Protein AF-A0A6F8XKQ7-F1 (afdb_monomer)

Secondary structure (DSSP, 8-state):
-EEEEE-S-HHHHHHHHHHHHHTT-EEEEESSHHHHHHHHHHS--SEEEEES--TTTTSSHHHHHHHHHHHHSTT--EEEE-SS--HHHHHHHHHTSS------------

pLDDT: mean 82.79, std 20.03, range [34.66, 98.38]

Sequence (110 aa):
MRIVIAEDSVLLREGLDQILTRFGHEVRAVGDGDGLLAAVAEEVPDVVVTDVRMPPGFRDEGLRAAIELRRRYEGLPVLVLSQYVEQTYAAELVSTGAGWVTCSRTGSAT

Radius of gyration: 13.74 Å; Cα contacts (8 Å, |Δi|>4): 181; chains: 1; bounding box: 29×44×35 Å

Solvent-accessible surface area (backbone atoms only — not comparable to full-atom values): 6317 Å² total; per-residue (Å²): 89,39,35,38,38,25,32,53,52,64,69,58,40,53,51,52,45,53,54,45,38,73,73,65,31,48,68,49,80,32,51,25,27,67,51,42,53,51,52,43,71,76,48,78,50,68,32,38,38,25,30,30,47,13,56,93,77,55,65,47,40,22,46,52,37,51,56,50,46,43,73,75,36,80,82,53,36,53,39,76,46,68,99,67,87,59,78,74,57,60,54,60,65,56,72,67,62,79,56,77,85,82,81,86,85,85,82,80,90,129

Organism: NCBI:txid1076124

Nearest PDB structures (foldseek):
  2pl1-assembly1_A  TM=8.601E-01  e=1.210E-07  Escherichia coli
  3f7a-assembly1_B  TM=8.282E-01  e=3.926E-07  Pseudomonas aeruginosa
  3f7a-assembly1_A  TM=8.776E-01  e=1.193E-06  Pseudomonas aeruginosa
  3nhz-assembly2_B  TM=7.832E-01  e=7.445E-06  Mycobacterium tuberculosis
  2nt4-assembly1_A  TM=7.716E-01  e=1.018E-04  Myxococcus xanthus

Mean predicted aligned error: 8.97 Å

Foldseek 3Di:
DEEEEEDQPPVVQVVVCVVVVVVVYHYHYHQFLVCSLVVCVVPNGQEYEYEQAGPDGGHGRRVVSVVVCCVVDPQHEYEYDYPDDDPVSVCVVVVSDDYDYDDDDDDDDD

Structure (mmCIF, N/CA/C/O backbone):
data_AF-A0A6F8XKQ7-F1
#
_entry.id   AF-A0A6F8XKQ7-F1
#
loop_
_atom_site.group_PDB
_atom_site.id
_atom_site.type_symbol
_atom_site.label_atom_id
_atom_site.label_alt_id
_atom_site.label_comp_id
_atom_site.label_asym_id
_atom_site.label_entity_id
_atom_site.label_seq_id
_atom_site.pdbx_PDB_ins_code
_atom_site.Cartn_x
_atom_site.Cartn_y
_atom_site.Cartn_z
_atom_site.occupancy
_atom_site.B_iso_or_equiv
_atom_site.auth_seq_id
_atom_site.auth_comp_id
_atom_site.auth_asym_id
_atom_site.auth_atom_id
_atom_site.pdbx_PDB_mo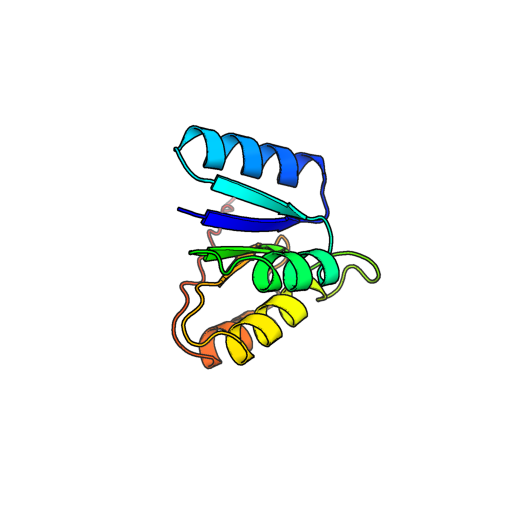del_num
ATOM 1 N N . MET A 1 1 ? -7.043 4.422 12.584 1.00 93.62 1 MET A N 1
ATOM 2 C CA . MET A 1 1 ? -7.297 3.909 11.224 1.00 93.62 1 MET A CA 1
ATOM 3 C C . MET A 1 1 ? -6.148 3.007 10.857 1.00 93.62 1 MET A C 1
ATOM 5 O O . MET A 1 1 ? -5.025 3.334 11.227 1.00 93.62 1 MET A O 1
ATOM 9 N N . ARG A 1 2 ? -6.434 1.913 10.164 1.00 97.50 2 ARG A N 1
ATOM 10 C CA . ARG A 1 2 ? -5.452 0.996 9.597 1.00 97.50 2 ARG A CA 1
ATOM 11 C C . ARG A 1 2 ? -5.076 1.476 8.204 1.00 97.50 2 ARG A C 1
ATOM 13 O O . ARG A 1 2 ? -5.953 1.692 7.369 1.00 97.50 2 ARG A O 1
ATOM 20 N N . ILE A 1 3 ? -3.787 1.668 7.975 1.00 97.81 3 ILE A N 1
ATOM 21 C CA . ILE A 1 3 ? -3.230 2.199 6.734 1.00 97.81 3 ILE A CA 1
ATOM 22 C C . ILE A 1 3 ? -2.189 1.211 6.225 1.00 97.81 3 ILE A C 1
ATOM 24 O O . ILE A 1 3 ? -1.269 0.850 6.957 1.00 97.81 3 ILE A O 1
ATOM 28 N N . VAL A 1 4 ? -2.300 0.809 4.962 1.00 98.38 4 VAL A N 1
ATOM 29 C CA . VAL A 1 4 ? -1.221 0.080 4.283 1.00 98.38 4 VAL A CA 1
ATOM 30 C C . VAL A 1 4 ? -0.500 1.040 3.347 1.00 98.38 4 VAL A C 1
ATOM 32 O O . VAL A 1 4 ? -1.146 1.722 2.553 1.00 98.38 4 VAL A O 1
ATOM 35 N N . ILE A 1 5 ? 0.827 1.098 3.448 1.00 97.38 5 ILE A N 1
ATOM 36 C CA . ILE A 1 5 ? 1.687 1.960 2.630 1.00 97.38 5 ILE A CA 1
ATOM 37 C C . ILE A 1 5 ? 2.591 1.086 1.771 1.00 97.38 5 ILE A C 1
ATOM 39 O O . ILE A 1 5 ? 3.305 0.246 2.312 1.00 97.38 5 ILE A O 1
ATOM 43 N N . ALA A 1 6 ? 2.612 1.316 0.464 1.00 96.94 6 ALA A N 1
ATOM 44 C CA . ALA A 1 6 ? 3.564 0.708 -0.454 1.00 96.94 6 ALA A CA 1
ATOM 45 C C . ALA A 1 6 ? 4.465 1.787 -1.060 1.00 96.94 6 ALA A C 1
ATOM 47 O O . ALA A 1 6 ? 3.984 2.702 -1.720 1.00 96.94 6 ALA A O 1
ATOM 48 N N . GLU A 1 7 ? 5.760 1.711 -0.781 1.00 94.44 7 GLU A N 1
ATOM 49 C CA . GLU A 1 7 ? 6.743 2.743 -1.124 1.00 94.44 7 GLU A CA 1
ATOM 50 C C . GLU A 1 7 ? 8.118 2.082 -1.262 1.00 94.44 7 GLU A C 1
ATOM 52 O O . GLU A 1 7 ? 8.552 1.399 -0.329 1.00 94.44 7 GLU A O 1
ATOM 57 N N . ASP A 1 8 ? 8.814 2.255 -2.388 1.00 93.69 8 ASP A N 1
ATOM 58 C CA . ASP A 1 8 ? 10.106 1.600 -2.623 1.00 93.69 8 ASP A CA 1
ATOM 59 C C . ASP A 1 8 ? 11.248 2.278 -1.854 1.00 93.69 8 ASP A C 1
ATOM 61 O O . ASP A 1 8 ? 12.153 1.598 -1.350 1.00 93.69 8 ASP A O 1
ATOM 65 N N . SER A 1 9 ? 11.182 3.600 -1.681 1.00 92.44 9 SER A N 1
ATOM 66 C CA . SER A 1 9 ? 12.169 4.357 -0.921 1.00 92.44 9 SER A CA 1
ATOM 67 C C . SER A 1 9 ? 12.043 4.071 0.571 1.00 92.44 9 SER A C 1
ATOM 69 O O . SER A 1 9 ? 11.143 4.559 1.253 1.00 92.44 9 SER A O 1
ATOM 71 N N . VAL A 1 10 ? 13.008 3.324 1.117 1.00 93.06 10 VAL A N 1
ATOM 72 C 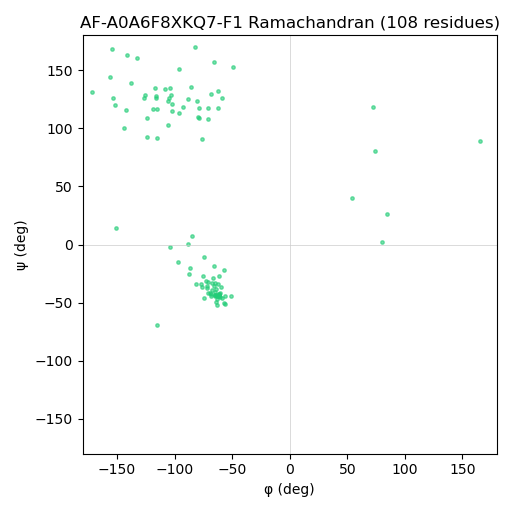CA . VAL A 1 10 ? 13.065 2.975 2.549 1.00 93.06 10 VAL A CA 1
ATOM 73 C C . VAL A 1 10 ? 12.925 4.212 3.441 1.00 93.06 10 VAL A C 1
ATOM 75 O O . VAL A 1 10 ? 12.144 4.198 4.387 1.00 93.06 10 VAL A O 1
ATOM 78 N N . LEU A 1 11 ? 13.628 5.299 3.106 1.00 91.75 11 LEU A N 1
ATOM 79 C CA . LEU A 1 11 ? 13.606 6.533 3.893 1.00 91.75 11 LEU A CA 1
ATOM 80 C C . LEU A 1 11 ? 12.221 7.196 3.889 1.00 91.75 11 LEU A C 1
ATOM 82 O O . LEU A 1 11 ? 11.752 7.652 4.930 1.00 91.75 11 LEU A O 1
ATOM 86 N N . LEU A 1 12 ? 11.568 7.261 2.724 1.00 90.44 12 LEU A N 1
ATOM 87 C CA . LEU A 1 12 ? 10.233 7.849 2.609 1.00 90.44 12 LEU A CA 1
ATOM 88 C C . LEU A 1 12 ? 9.199 6.973 3.315 1.00 90.44 12 LEU A C 1
ATOM 90 O O . LEU A 1 12 ? 8.373 7.487 4.068 1.00 90.44 12 LEU A O 1
ATOM 94 N N . ARG A 1 13 ? 9.303 5.654 3.143 1.00 94.50 13 ARG A N 1
ATOM 95 C CA . ARG A 1 13 ? 8.448 4.664 3.791 1.00 94.50 13 ARG A CA 1
ATOM 96 C C . ARG A 1 13 ? 8.497 4.780 5.313 1.00 94.50 13 ARG A C 1
ATOM 98 O O . ARG A 1 13 ? 7.448 4.895 5.939 1.00 94.50 13 ARG A O 1
ATOM 105 N N . GLU A 1 14 ? 9.693 4.811 5.900 1.00 94.12 14 GLU A N 1
ATOM 106 C CA . GLU A 1 14 ? 9.879 5.000 7.346 1.00 94.12 14 GLU A CA 1
ATOM 107 C C . GLU A 1 14 ? 9.385 6.372 7.822 1.00 94.12 14 GLU A C 1
ATOM 109 O O . GLU A 1 14 ? 8.795 6.486 8.896 1.00 94.12 14 GLU A O 1
ATOM 114 N N . GLY A 1 15 ? 9.592 7.424 7.025 1.00 93.50 15 GLY A N 1
ATOM 115 C CA . GLY A 1 15 ? 9.098 8.763 7.338 1.00 93.50 15 GLY A CA 1
ATOM 116 C C . GLY A 1 15 ? 7.570 8.828 7.398 1.00 93.50 15 GLY A C 1
ATOM 117 O O . GLY A 1 15 ? 7.011 9.377 8.348 1.00 93.50 15 GLY A O 1
ATOM 118 N N . LEU A 1 16 ? 6.887 8.246 6.408 1.00 92.38 16 LEU A N 1
ATOM 119 C CA . LEU A 1 16 ? 5.425 8.183 6.361 1.00 92.38 16 LEU A CA 1
ATOM 120 C C . LEU A 1 16 ? 4.860 7.331 7.501 1.00 92.38 16 LEU A C 1
ATOM 122 O O . LEU A 1 16 ? 3.916 7.764 8.164 1.00 92.38 16 LEU A O 1
ATOM 126 N N . ASP A 1 17 ? 5.466 6.171 7.758 1.00 94.75 17 ASP A N 1
ATOM 127 C CA . ASP A 1 17 ? 5.108 5.278 8.861 1.00 94.75 17 ASP A CA 1
ATOM 128 C C . ASP A 1 17 ? 5.164 5.993 10.217 1.00 94.75 17 ASP A C 1
ATOM 130 O O . ASP A 1 17 ? 4.171 6.033 10.950 1.00 94.75 17 ASP A O 1
ATOM 134 N N . GLN A 1 18 ? 6.277 6.672 10.514 1.00 95.12 18 GLN A N 1
ATOM 135 C CA . GLN A 1 18 ? 6.437 7.420 11.762 1.00 95.12 18 GLN A CA 1
ATOM 136 C C . GLN A 1 18 ? 5.431 8.565 11.899 1.00 95.12 18 GLN A C 1
ATOM 138 O O . GLN A 1 18 ? 4.862 8.762 12.976 1.00 95.12 18 GLN A O 1
ATOM 143 N N . ILE A 1 19 ? 5.212 9.339 10.832 1.00 94.88 19 ILE A N 1
ATOM 144 C CA . ILE A 1 19 ? 4.286 10.477 10.858 1.00 94.88 19 ILE A CA 1
ATOM 145 C C . ILE A 1 19 ? 2.863 9.983 11.123 1.00 94.88 19 ILE A C 1
ATOM 147 O O . ILE A 1 19 ? 2.214 10.473 12.044 1.00 94.88 19 ILE A O 1
ATOM 151 N N . LEU A 1 20 ? 2.381 9.005 10.357 1.00 94.56 20 LEU A N 1
ATOM 152 C CA . LEU A 1 20 ? 1.008 8.512 10.465 1.00 94.56 20 LEU A CA 1
ATOM 153 C C . LEU A 1 20 ? 0.768 7.784 11.791 1.00 94.56 20 LEU A C 1
ATOM 155 O O . LEU A 1 20 ? -0.255 8.021 12.439 1.00 94.56 20 LEU A O 1
ATOM 159 N N . THR A 1 21 ? 1.740 6.999 12.258 1.00 95.50 21 THR A N 1
ATOM 160 C CA . THR A 1 21 ? 1.686 6.368 13.583 1.00 95.50 21 THR A CA 1
ATOM 161 C C . THR A 1 21 ? 1.611 7.413 14.694 1.00 95.50 21 THR A C 1
ATOM 163 O O . THR A 1 21 ? 0.799 7.293 15.613 1.00 95.50 21 THR A O 1
ATOM 166 N N . ARG A 1 22 ? 2.378 8.508 14.594 1.00 95.69 22 ARG A N 1
ATOM 167 C CA . ARG A 1 22 ? 2.327 9.621 15.559 1.00 95.69 22 ARG A CA 1
ATOM 168 C C . ARG A 1 22 ? 0.957 10.309 15.614 1.00 95.69 22 ARG A C 1
ATOM 170 O O . ARG A 1 22 ? 0.603 10.847 16.662 1.00 95.69 22 ARG A O 1
ATOM 177 N N . PHE A 1 23 ? 0.186 10.281 14.529 1.00 95.50 23 PHE A N 1
ATOM 178 C CA . PHE A 1 23 ? -1.198 10.767 14.490 1.00 95.50 23 PHE A CA 1
ATOM 179 C C . PHE A 1 23 ? -2.237 9.728 14.961 1.00 95.50 23 PHE A C 1
ATOM 181 O O . PHE A 1 23 ? -3.437 9.990 14.897 1.00 95.50 23 PHE A O 1
ATOM 188 N N . GLY A 1 24 ? -1.803 8.578 15.492 1.00 96.56 24 GLY A N 1
ATOM 189 C CA . GLY A 1 24 ? -2.680 7.553 16.066 1.00 96.56 24 GLY A CA 1
ATOM 190 C C . GLY A 1 24 ? -3.250 6.578 15.035 1.00 96.56 24 GLY A C 1
ATOM 191 O O . GLY A 1 24 ? -4.345 6.041 15.221 1.00 96.56 24 GLY A O 1
ATOM 192 N N . HIS A 1 25 ? -2.558 6.382 13.915 1.00 97.50 25 HIS A N 1
ATOM 193 C CA . HIS A 1 25 ?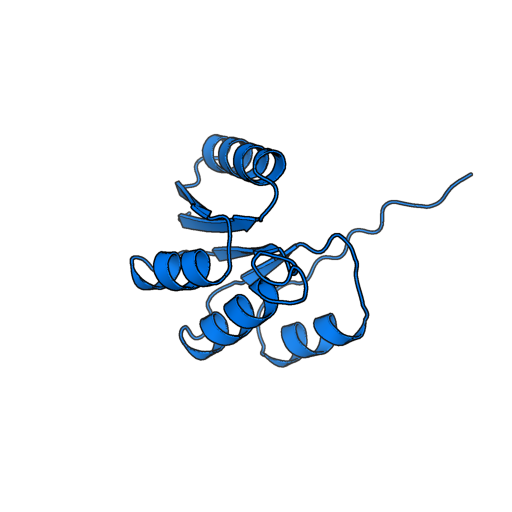 -2.905 5.366 12.925 1.00 97.50 25 HIS A CA 1
ATOM 194 C C . HIS A 1 25 ? -2.084 4.090 13.132 1.00 97.50 25 HIS A C 1
ATOM 196 O O . HIS A 1 25 ? -0.965 4.133 13.629 1.00 97.50 25 HIS A O 1
ATOM 202 N N . GLU A 1 26 ? -2.656 2.953 12.752 1.00 97.94 26 GLU A N 1
ATOM 203 C CA . GLU A 1 26 ? -1.963 1.670 12.682 1.00 97.94 26 GLU A CA 1
ATOM 204 C C . GLU A 1 26 ? -1.450 1.520 11.257 1.00 97.94 26 GLU A C 1
ATOM 206 O O . GLU A 1 26 ? -2.241 1.544 10.312 1.00 97.94 26 GLU A O 1
ATOM 211 N N . VAL A 1 27 ? -0.135 1.426 11.088 1.00 97.50 27 VAL A N 1
ATOM 212 C CA . VAL A 1 27 ? 0.486 1.453 9.766 1.00 97.50 27 VAL A CA 1
ATOM 213 C C . VAL A 1 27 ? 1.189 0.134 9.491 1.00 97.50 27 VAL A C 1
ATOM 215 O O . VAL A 1 27 ? 1.921 -0.393 10.326 1.00 97.50 27 VAL A O 1
ATOM 218 N N . ARG A 1 28 ? 0.977 -0.395 8.286 1.00 97.94 28 ARG A N 1
ATOM 219 C CA . ARG A 1 28 ? 1.766 -1.488 7.724 1.00 97.94 28 ARG A CA 1
ATOM 220 C C . ARG A 1 28 ? 2.441 -1.013 6.448 1.00 97.94 28 ARG A C 1
ATOM 222 O O . ARG A 1 28 ? 1.768 -0.705 5.469 1.00 97.94 28 ARG A O 1
ATOM 229 N N . ALA A 1 29 ? 3.767 -0.984 6.456 1.00 97.06 29 ALA A N 1
ATOM 230 C CA . ALA A 1 29 ? 4.556 -0.481 5.343 1.00 97.06 29 ALA A CA 1
ATOM 231 C C . ALA A 1 29 ? 5.271 -1.615 4.586 1.00 97.06 29 ALA A C 1
ATOM 233 O O . ALA A 1 29 ? 5.886 -2.490 5.196 1.00 97.06 29 ALA A O 1
ATOM 234 N N . VAL A 1 30 ? 5.206 -1.593 3.255 1.00 97.94 30 VAL A N 1
ATOM 235 C CA . VAL A 1 30 ? 5.803 -2.583 2.342 1.00 97.94 30 VAL A CA 1
ATOM 236 C C . VAL A 1 30 ? 6.563 -1.891 1.207 1.00 97.94 30 VAL A C 1
ATOM 238 O O . VAL A 1 30 ? 6.367 -0.704 0.956 1.00 97.94 30 VAL A O 1
ATOM 241 N N . GLY A 1 31 ? 7.474 -2.617 0.554 1.00 96.25 31 GLY A N 1
ATOM 242 C CA . GLY A 1 31 ? 8.392 -2.050 -0.443 1.00 96.25 31 GLY A CA 1
ATOM 243 C C . GLY A 1 31 ? 8.068 -2.337 -1.902 1.00 96.25 31 GLY A C 1
ATOM 244 O O . GLY A 1 31 ? 8.805 -1.886 -2.775 1.00 96.25 31 GLY A O 1
ATOM 245 N N . ASP A 1 32 ? 7.019 -3.109 -2.167 1.00 96.19 32 ASP A N 1
ATOM 246 C CA . ASP A 1 32 ? 6.678 -3.568 -3.506 1.00 96.19 32 ASP A CA 1
ATOM 247 C C . ASP A 1 32 ? 5.177 -3.872 -3.642 1.00 96.19 32 ASP A C 1
ATOM 249 O O . ASP A 1 32 ? 4.422 -3.906 -2.661 1.00 96.19 32 ASP A O 1
ATOM 253 N N . GLY A 1 33 ? 4.737 -4.054 -4.891 1.00 95.88 33 GLY A N 1
ATOM 254 C CA . GLY A 1 33 ? 3.333 -4.295 -5.221 1.00 95.88 33 GLY A CA 1
ATOM 255 C C . GLY A 1 33 ? 2.800 -5.641 -4.718 1.00 95.88 33 GLY A C 1
ATOM 256 O O . GLY A 1 33 ? 1.637 -5.723 -4.324 1.00 95.88 33 GLY A O 1
ATOM 257 N N . ASP A 1 34 ? 3.631 -6.683 -4.673 1.00 97.12 34 ASP A N 1
ATOM 258 C CA . ASP A 1 34 ? 3.212 -8.006 -4.195 1.00 97.12 34 ASP A CA 1
ATOM 259 C C . ASP A 1 34 ? 2.991 -7.989 -2.678 1.00 97.12 34 ASP A C 1
ATOM 261 O O . ASP A 1 34 ? 1.980 -8.491 -2.179 1.00 97.12 34 ASP A O 1
ATOM 265 N N . GLY A 1 35 ? 3.885 -7.325 -1.947 1.00 97.69 35 GLY A N 1
ATOM 266 C CA . GLY A 1 35 ? 3.755 -7.041 -0.528 1.00 97.69 35 GLY A CA 1
ATOM 267 C C . GLY A 1 35 ? 2.506 -6.222 -0.223 1.00 97.69 35 GLY A C 1
ATOM 268 O O . GLY A 1 35 ? 1.843 -6.490 0.776 1.00 97.69 35 GLY A O 1
ATOM 269 N N . LEU A 1 36 ? 2.130 -5.279 -1.094 1.00 97.75 36 LEU A N 1
ATOM 270 C CA . LEU A 1 36 ? 0.891 -4.513 -0.944 1.00 97.75 36 LEU A CA 1
ATOM 271 C C . LEU A 1 36 ? -0.342 -5.417 -1.054 1.00 97.75 36 LEU A C 1
ATOM 273 O O . LEU A 1 36 ? -1.221 -5.377 -0.191 1.00 97.75 36 LEU A O 1
ATOM 277 N N . LEU A 1 37 ? -0.399 -6.255 -2.089 1.00 98.00 37 LEU A N 1
ATOM 278 C CA . LEU A 1 37 ? -1.507 -7.189 -2.291 1.00 98.00 37 LEU A CA 1
ATOM 279 C C . LEU A 1 37 ? -1.629 -8.185 -1.134 1.00 98.00 37 LEU A C 1
ATOM 281 O O . LEU A 1 37 ? -2.738 -8.429 -0.656 1.00 98.00 37 LEU A O 1
ATOM 285 N N . ALA A 1 38 ? -0.504 -8.733 -0.672 1.00 98.25 38 ALA A N 1
ATOM 286 C CA . ALA A 1 38 ? -0.463 -9.635 0.473 1.00 98.25 38 ALA A CA 1
ATOM 287 C C . ALA A 1 38 ? -0.928 -8.933 1.754 1.00 98.25 38 ALA A C 1
ATOM 289 O O . ALA A 1 38 ? -1.762 -9.468 2.482 1.00 98.25 38 ALA A O 1
ATOM 290 N N . ALA A 1 39 ? -0.459 -7.705 1.990 1.00 97.94 39 ALA A N 1
ATOM 291 C CA . ALA A 1 39 ? -0.780 -6.964 3.198 1.00 97.94 39 ALA A CA 1
ATOM 292 C C . ALA A 1 39 ? -2.277 -6.679 3.345 1.00 97.94 39 ALA A C 1
ATOM 294 O O . ALA A 1 39 ? -2.832 -6.859 4.426 1.00 97.94 39 ALA A O 1
ATOM 295 N N . VAL A 1 40 ? -2.931 -6.285 2.250 1.00 97.75 40 VAL A N 1
ATOM 296 C CA . VAL A 1 40 ? -4.378 -6.028 2.231 1.00 97.75 40 VAL A CA 1
ATOM 297 C C . VAL A 1 40 ? -5.194 -7.322 2.305 1.00 97.75 40 VAL A C 1
ATOM 299 O O . VAL A 1 40 ? -6.293 -7.322 2.852 1.00 97.75 40 VAL A O 1
ATOM 302 N N . ALA A 1 41 ? -4.680 -8.429 1.761 1.00 97.00 41 ALA A N 1
ATOM 303 C CA . ALA A 1 41 ? -5.348 -9.727 1.837 1.00 97.00 41 ALA A CA 1
ATOM 304 C C . ALA A 1 41 ? -5.328 -10.333 3.247 1.00 97.00 41 ALA A C 1
ATOM 306 O O . ALA A 1 41 ? -6.268 -11.034 3.618 1.00 97.00 41 ALA A O 1
ATOM 307 N N . GLU A 1 42 ? -4.277 -10.075 4.025 1.00 97.25 42 GLU A N 1
ATOM 308 C CA . GLU A 1 42 ? -4.215 -10.481 5.431 1.00 97.25 42 GLU A CA 1
ATOM 309 C C . GLU A 1 42 ? -5.208 -9.691 6.289 1.00 97.25 42 GLU A C 1
ATOM 311 O O . GLU A 1 42 ? -5.913 -10.273 7.113 1.00 97.25 42 GLU A O 1
ATOM 316 N N . GLU A 1 43 ? -5.288 -8.377 6.081 1.00 95.81 43 GLU A N 1
ATOM 317 C CA . GLU A 1 43 ? -6.204 -7.508 6.810 1.00 95.81 43 GLU A CA 1
ATOM 318 C C . GLU A 1 43 ? -6.592 -6.297 5.957 1.00 95.81 43 GLU A C 1
ATOM 320 O O . GLU A 1 43 ? -5.742 -5.502 5.553 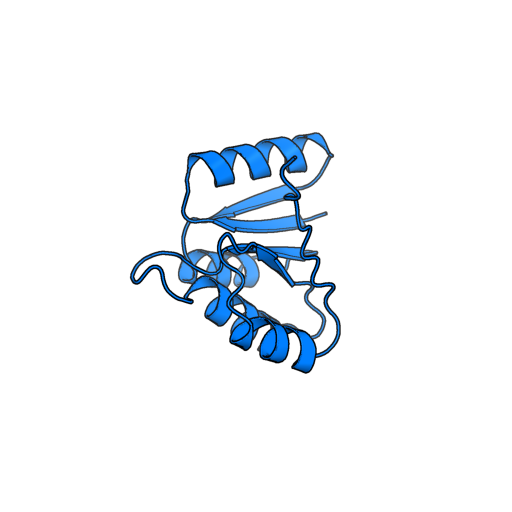1.00 95.81 43 GLU A O 1
ATOM 325 N N . VAL A 1 44 ? -7.894 -6.143 5.691 1.00 96.25 44 VAL A N 1
ATOM 326 C CA . VAL A 1 44 ? -8.401 -5.048 4.854 1.00 96.25 44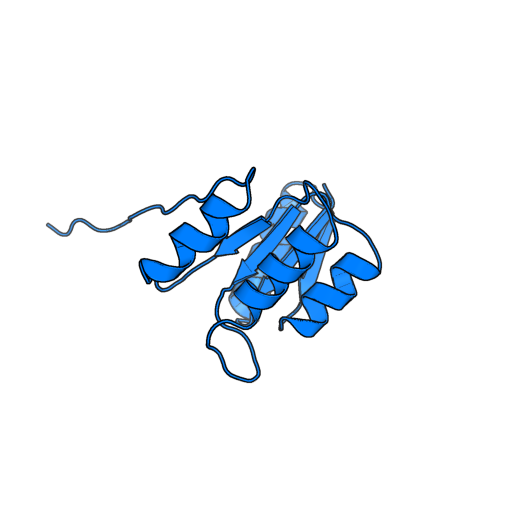 VAL A CA 1
ATOM 327 C C . VAL A 1 44 ? -8.265 -3.717 5.613 1.00 96.25 44 VAL A C 1
ATOM 329 O O . VAL A 1 44 ? -8.893 -3.561 6.667 1.00 96.25 44 VAL A O 1
ATOM 332 N N . PRO A 1 45 ? -7.469 -2.750 5.111 1.00 97.62 45 PRO A N 1
ATOM 333 C CA . PRO A 1 45 ? -7.250 -1.477 5.786 1.00 97.62 45 PRO A CA 1
ATOM 334 C C . PRO A 1 45 ? -8.377 -0.480 5.506 1.00 97.62 45 PRO A C 1
ATOM 336 O O . PRO A 1 45 ? -9.197 -0.667 4.608 1.00 97.62 45 PRO A O 1
ATOM 339 N N . ASP A 1 46 ? -8.372 0.633 6.240 1.00 97.31 46 ASP A N 1
ATOM 340 C CA . ASP A 1 46 ? -9.286 1.751 5.989 1.00 97.31 46 ASP A CA 1
ATOM 341 C C . ASP A 1 46 ? -8.855 2.570 4.759 1.00 97.31 46 ASP A C 1
ATOM 343 O O . ASP A 1 46 ? -9.680 3.222 4.121 1.00 97.31 46 ASP A O 1
ATOM 347 N N . VAL A 1 47 ? -7.556 2.574 4.440 1.00 96.94 47 VAL A N 1
ATOM 348 C CA . VAL A 1 47 ? -6.993 3.238 3.259 1.00 96.94 47 VAL A CA 1
ATOM 349 C C . VAL A 1 47 ? -5.664 2.602 2.850 1.00 96.94 47 VAL A C 1
ATOM 351 O O . VAL A 1 47 ? -4.854 2.200 3.690 1.00 96.94 47 VAL A O 1
ATOM 354 N N . VAL A 1 48 ? -5.431 2.543 1.542 1.00 97.38 48 VAL A N 1
ATOM 355 C CA . VAL A 1 48 ? -4.142 2.193 0.940 1.00 97.38 48 VAL A CA 1
ATOM 356 C C . VAL A 1 48 ? -3.463 3.454 0.424 1.00 97.38 48 VAL A C 1
ATOM 358 O O . VAL A 1 48 ? -4.090 4.266 -0.254 1.00 97.38 48 VAL A O 1
ATOM 361 N N . VAL A 1 49 ? -2.172 3.593 0.698 1.00 95.88 49 VAL A N 1
ATOM 362 C CA . VAL A 1 49 ? -1.293 4.595 0.094 1.00 95.88 49 VAL A CA 1
ATOM 363 C C . VAL A 1 49 ? -0.232 3.851 -0.708 1.00 95.88 49 VAL A C 1
ATOM 365 O O . VAL A 1 49 ? 0.418 2.965 -0.168 1.00 95.88 49 VAL A O 1
ATOM 368 N N . THR A 1 50 ? -0.045 4.160 -1.986 1.00 95.06 50 THR A N 1
ATOM 369 C CA . THR A 1 50 ? 0.953 3.463 -2.816 1.00 95.06 50 THR A CA 1
ATOM 370 C C . THR A 1 50 ? 1.716 4.428 -3.708 1.00 95.06 50 THR A C 1
ATOM 372 O O . THR A 1 50 ? 1.094 5.298 -4.311 1.00 95.06 50 THR A O 1
ATOM 375 N N . ASP A 1 51 ? 3.030 4.258 -3.854 1.00 92.88 51 ASP A N 1
ATOM 376 C CA . ASP A 1 51 ? 3.766 4.807 -4.999 1.00 92.88 51 ASP A CA 1
ATOM 377 C C . ASP A 1 51 ? 3.297 4.096 -6.285 1.00 92.88 51 ASP A C 1
ATOM 379 O O . ASP A 1 51 ? 2.745 2.994 -6.248 1.00 92.88 51 ASP A O 1
ATOM 383 N N . VAL A 1 52 ? 3.476 4.735 -7.436 1.00 90.19 52 VAL A N 1
ATOM 384 C CA . VAL A 1 52 ? 3.306 4.148 -8.766 1.00 90.19 52 VAL A CA 1
ATOM 385 C C . VAL A 1 52 ? 4.467 3.211 -9.101 1.00 90.19 52 VAL A C 1
ATOM 387 O O . VAL A 1 52 ? 4.237 2.114 -9.619 1.00 90.19 52 VAL A O 1
ATOM 390 N N . ARG A 1 53 ? 5.706 3.644 -8.844 1.00 89.88 53 ARG A N 1
ATOM 391 C CA . ARG A 1 53 ? 6.924 2.970 -9.313 1.00 89.88 53 ARG A CA 1
ATOM 392 C C . ARG A 1 53 ? 7.546 2.182 -8.178 1.00 89.88 53 ARG A C 1
ATOM 394 O O . ARG A 1 53 ? 8.034 2.759 -7.225 1.00 89.88 53 ARG A O 1
ATOM 401 N N . MET A 1 54 ? 7.572 0.862 -8.309 1.00 92.31 54 MET A N 1
ATOM 402 C CA . MET A 1 54 ? 8.176 -0.020 -7.312 1.00 92.31 54 MET A CA 1
ATOM 403 C C . MET A 1 54 ? 8.912 -1.182 -7.994 1.00 92.31 54 MET A C 1
ATOM 405 O O . MET A 1 54 ? 8.671 -1.447 -9.176 1.00 92.31 54 MET A O 1
ATOM 409 N N . PRO A 1 55 ? 9.809 -1.894 -7.290 1.00 89.56 55 PRO A N 1
ATOM 410 C CA . PRO A 1 55 ? 10.407 -3.123 -7.791 1.00 89.56 55 PRO A CA 1
ATOM 411 C C . PRO A 1 55 ? 9.364 -4.123 -8.330 1.00 89.56 55 PRO A C 1
ATOM 413 O O . PRO A 1 55 ? 8.230 -4.153 -7.847 1.00 89.56 55 PRO A O 1
ATOM 416 N N . PRO A 1 56 ? 9.748 -4.986 -9.291 1.00 91.31 56 PRO A N 1
ATOM 417 C CA . PRO A 1 56 ? 11.090 -5.098 -9.870 1.00 91.31 56 PRO A CA 1
ATOM 418 C C . PRO A 1 56 ? 11.361 -4.144 -11.046 1.00 91.31 56 PRO A C 1
ATOM 420 O O . PRO A 1 56 ? 12.523 -3.920 -11.377 1.00 91.31 56 PRO A O 1
ATOM 423 N N . GLY A 1 57 ? 10.331 -3.614 -11.710 1.00 89.00 57 GLY A N 1
ATOM 424 C CA . GLY A 1 57 ? 10.488 -2.830 -12.936 1.00 89.00 57 GLY A CA 1
ATOM 425 C C . GLY A 1 57 ? 10.499 -1.316 -12.740 1.00 89.00 57 GLY A C 1
ATOM 426 O O . GLY A 1 57 ? 10.931 -0.622 -13.659 1.00 89.00 57 GLY A O 1
ATOM 427 N N . PHE A 1 58 ? 10.068 -0.804 -11.582 1.00 88.06 58 PHE A N 1
ATOM 428 C CA . PHE A 1 58 ? 9.988 0.629 -11.264 1.00 88.06 58 PHE A CA 1
ATOM 429 C C . PHE A 1 58 ? 9.188 1.436 -12.301 1.00 88.06 58 PHE A C 1
ATOM 431 O O . PHE A 1 58 ? 9.575 2.544 -12.686 1.00 88.06 58 PHE A O 1
ATOM 438 N N . ARG A 1 59 ? 8.073 0.879 -12.790 1.00 88.56 59 ARG A N 1
ATOM 439 C CA . ARG A 1 59 ? 7.219 1.482 -13.824 1.00 88.56 59 ARG A CA 1
ATOM 440 C C . ARG A 1 59 ? 5.828 1.819 -13.309 1.00 88.56 59 ARG A C 1
ATOM 442 O O . ARG A 1 59 ? 5.482 2.992 -13.240 1.00 88.56 59 ARG A O 1
ATOM 449 N N . ASP A 1 60 ? 5.032 0.804 -13.020 1.00 89.44 60 ASP A N 1
ATOM 450 C CA . ASP A 1 60 ? 3.597 0.919 -12.747 1.00 89.44 60 ASP A CA 1
ATOM 451 C C . ASP A 1 60 ? 3.089 -0.174 -11.795 1.00 89.44 60 ASP A C 1
ATOM 453 O O . ASP A 1 60 ? 1.885 -0.383 -11.658 1.00 89.44 60 ASP A O 1
ATOM 457 N N . GLU A 1 61 ? 3.998 -0.881 -11.125 1.00 93.44 61 GLU A N 1
ATOM 458 C CA 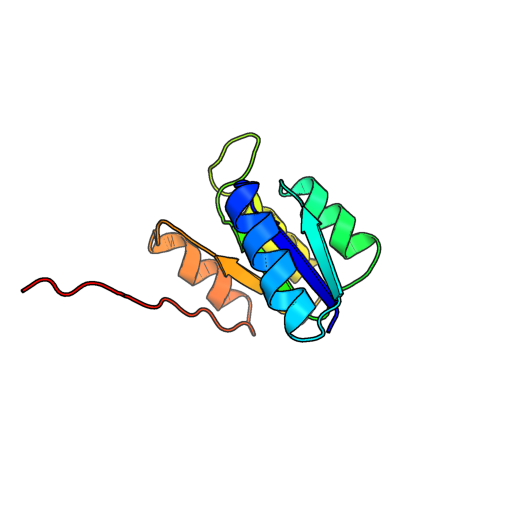. GLU A 1 61 ? 3.712 -2.004 -10.238 1.00 93.44 61 GLU A CA 1
ATOM 459 C C . GLU A 1 61 ? 2.736 -1.622 -9.118 1.00 93.44 61 GLU A C 1
ATOM 461 O O . GLU A 1 61 ? 1.770 -2.348 -8.869 1.00 93.44 61 GLU A O 1
ATOM 466 N N . GLY A 1 62 ? 2.926 -0.460 -8.490 1.00 92.62 62 GLY A N 1
ATOM 467 C CA . GLY A 1 62 ? 2.030 0.007 -7.435 1.00 92.62 62 GLY A CA 1
ATOM 468 C C . GLY A 1 62 ? 0.666 0.451 -7.945 1.00 92.62 62 GLY A C 1
ATOM 469 O O . GLY A 1 62 ? -0.360 0.164 -7.326 1.00 92.62 62 GLY A O 1
ATOM 470 N N . LEU A 1 63 ? 0.621 1.053 -9.136 1.00 91.25 63 LEU A N 1
ATOM 471 C CA . LEU A 1 63 ? -0.641 1.391 -9.794 1.00 91.25 63 LEU A CA 1
ATOM 472 C C . LEU A 1 63 ? -1.441 0.131 -10.157 1.00 91.25 63 LEU A C 1
ATOM 474 O O . LEU A 1 63 ? -2.647 0.071 -9.919 1.00 91.25 63 LEU A O 1
ATOM 478 N N . ARG A 1 64 ? -0.780 -0.896 -10.699 1.00 93.81 64 ARG A N 1
ATOM 479 C CA . ARG A 1 64 ? -1.419 -2.183 -11.010 1.00 93.81 64 ARG A CA 1
ATOM 480 C C . ARG A 1 64 ? -1.967 -2.846 -9.755 1.00 93.81 64 ARG A C 1
ATOM 482 O O . ARG A 1 64 ? -3.102 -3.320 -9.778 1.00 93.81 64 ARG A O 1
ATOM 489 N N . ALA A 1 65 ? -1.203 -2.830 -8.664 1.00 95.69 65 ALA A N 1
ATOM 490 C CA . ALA A 1 65 ? -1.665 -3.327 -7.375 1.00 95.69 65 ALA A CA 1
ATOM 491 C C . ALA A 1 65 ? -2.897 -2.546 -6.881 1.00 95.69 65 ALA A C 1
ATOM 493 O O . ALA A 1 65 ? -3.893 -3.159 -6.509 1.00 95.69 65 ALA A O 1
ATOM 494 N N . ALA A 1 66 ? -2.899 -1.212 -6.967 1.00 93.88 66 ALA A N 1
ATOM 495 C CA . ALA A 1 66 ? -4.054 -0.379 -6.619 1.00 93.88 66 ALA A CA 1
ATOM 496 C C . ALA A 1 66 ? -5.316 -0.707 -7.433 1.00 93.88 66 ALA A C 1
ATOM 498 O O . ALA A 1 66 ? -6.404 -0.833 -6.865 1.00 93.88 66 ALA A O 1
ATOM 499 N N . ILE A 1 67 ? -5.189 -0.853 -8.756 1.00 93.12 67 ILE A N 1
ATOM 500 C CA . ILE A 1 67 ? -6.309 -1.211 -9.639 1.00 93.12 67 ILE A CA 1
ATOM 501 C C . ILE A 1 67 ? -6.862 -2.586 -9.258 1.00 93.12 67 ILE A C 1
ATOM 503 O O . ILE A 1 67 ? -8.077 -2.757 -9.156 1.00 93.12 67 ILE A O 1
ATOM 507 N N . GLU A 1 68 ? -5.983 -3.556 -9.013 1.00 95.56 68 GLU A N 1
ATOM 508 C CA . GLU A 1 68 ? -6.379 -4.900 -8.602 1.00 95.56 68 GLU A CA 1
ATOM 509 C C . GLU A 1 68 ? -7.093 -4.896 -7.246 1.00 95.56 68 GLU A C 1
ATOM 511 O O . GLU A 1 68 ? -8.142 -5.521 -7.093 1.00 95.56 68 GLU A O 1
ATOM 516 N N . LEU A 1 69 ? -6.586 -4.137 -6.273 1.00 95.69 69 LEU A N 1
ATOM 517 C CA . LEU A 1 69 ? -7.226 -3.989 -4.969 1.00 95.69 69 LEU A CA 1
ATOM 518 C C . LEU A 1 69 ? -8.619 -3.375 -5.080 1.00 95.69 69 LEU A C 1
ATOM 520 O O . LEU A 1 69 ? -9.547 -3.892 -4.467 1.00 95.69 69 LEU A O 1
ATOM 524 N N . ARG A 1 70 ? -8.808 -2.342 -5.906 1.00 92.62 70 ARG A N 1
ATOM 525 C CA . ARG A 1 70 ? -10.139 -1.748 -6.123 1.00 92.62 70 ARG A CA 1
ATOM 526 C C . ARG A 1 70 ? -11.110 -2.686 -6.831 1.00 92.62 70 ARG A C 1
ATOM 528 O O . ARG A 1 70 ? -12.311 -2.585 -6.608 1.00 92.62 70 ARG A O 1
ATOM 535 N N . ARG A 1 71 ? -10.611 -3.597 -7.671 1.00 93.19 71 ARG A N 1
ATOM 536 C CA . ARG A 1 71 ? -11.434 -4.652 -8.284 1.00 93.19 71 ARG A CA 1
ATOM 537 C C . ARG A 1 71 ? -11.851 -5.717 -7.272 1.00 93.19 71 ARG A C 1
ATOM 539 O O . ARG A 1 71 ? -12.964 -6.222 -7.366 1.00 93.19 71 ARG A O 1
ATOM 546 N N . ARG A 1 72 ? -10.966 -6.075 -6.337 1.00 95.06 72 ARG A N 1
ATOM 547 C CA . ARG A 1 72 ? -11.218 -7.111 -5.319 1.00 95.06 72 ARG A CA 1
ATOM 548 C C . ARG A 1 72 ? -12.027 -6.608 -4.126 1.00 95.06 72 ARG A C 1
ATOM 550 O O . ARG A 1 72 ? -12.812 -7.369 -3.571 1.00 95.06 72 ARG A O 1
ATOM 557 N N . TYR A 1 73 ? -11.831 -5.353 -3.738 1.00 93.44 73 TYR A N 1
ATOM 558 C CA . TYR A 1 73 ? -12.420 -4.739 -2.553 1.00 93.44 73 TYR A CA 1
ATOM 559 C C . TYR A 1 73 ? -13.196 -3.490 -2.964 1.00 93.44 73 TYR A C 1
ATOM 561 O O . TYR A 1 73 ? -12.643 -2.392 -3.077 1.00 93.44 73 TYR A O 1
ATOM 569 N N . GLU A 1 74 ? -14.492 -3.671 -3.209 1.00 90.69 74 GLU A N 1
ATOM 570 C CA . GLU A 1 74 ? -15.375 -2.575 -3.594 1.00 90.69 74 GLU A CA 1
ATOM 571 C C . GLU A 1 74 ? -15.384 -1.489 -2.508 1.00 90.69 74 GLU A C 1
ATOM 573 O O . GLU A 1 74 ? -15.607 -1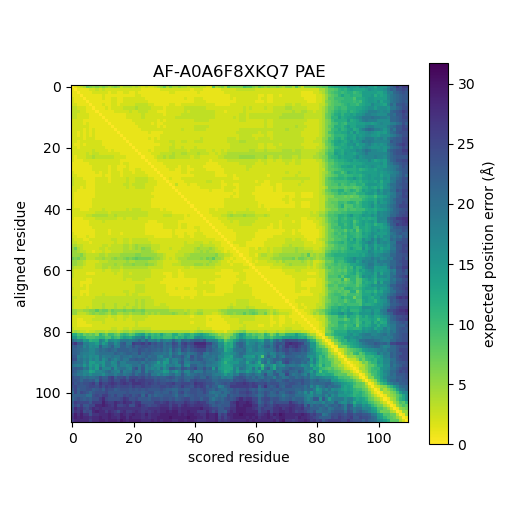.759 -1.329 1.00 90.69 74 GLU A O 1
ATOM 578 N N . GLY A 1 75 ? -15.103 -0.248 -2.910 1.00 87.38 75 GLY A N 1
ATOM 579 C CA . GLY A 1 75 ? -15.079 0.901 -2.006 1.00 87.38 75 GLY A CA 1
ATOM 580 C C . GLY A 1 75 ? -13.805 1.068 -1.173 1.00 87.38 75 GLY A C 1
ATOM 581 O O . GLY A 1 75 ? -13.755 2.020 -0.397 1.00 87.38 75 GLY A O 1
ATOM 582 N N . LEU A 1 76 ? -12.776 0.220 -1.334 1.00 93.06 76 LEU A N 1
ATOM 583 C CA . LEU A 1 76 ? -11.489 0.407 -0.655 1.00 93.06 76 LEU A CA 1
ATOM 584 C C . LEU A 1 76 ? -10.834 1.730 -1.100 1.00 93.06 76 LEU A C 1
ATOM 586 O O . LEU A 1 76 ? -10.494 1.871 -2.282 1.00 93.06 76 LEU A O 1
ATOM 590 N N . PRO A 1 77 ? -10.619 2.696 -0.187 1.00 94.38 77 PRO A N 1
ATOM 591 C CA . PRO A 1 77 ? -9.976 3.955 -0.533 1.00 94.38 77 PRO A CA 1
ATOM 592 C C . PRO A 1 77 ? -8.503 3.741 -0.885 1.00 94.38 77 PRO A C 1
ATOM 594 O O . PRO A 1 77 ? -7.749 3.145 -0.114 1.00 94.38 77 PRO A O 1
ATOM 597 N N . VAL A 1 78 ? -8.080 4.274 -2.033 1.00 94.50 78 VAL A N 1
ATOM 598 C CA . VAL A 1 78 ? -6.683 4.222 -2.480 1.00 94.50 78 VAL A CA 1
ATOM 599 C C . VAL A 1 78 ? -6.184 5.623 -2.818 1.00 94.50 78 VAL A C 1
ATOM 601 O O . VAL A 1 78 ? -6.784 6.323 -3.634 1.00 94.50 78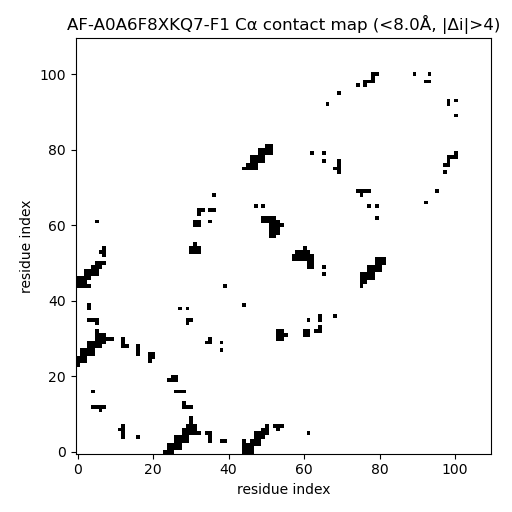 VAL A O 1
ATOM 604 N N . LEU A 1 79 ? -5.065 6.008 -2.210 1.00 92.44 79 LEU A N 1
ATOM 605 C CA . LEU A 1 79 ? -4.280 7.190 -2.535 1.00 92.44 79 LEU A CA 1
ATOM 606 C C . LEU A 1 79 ? -3.011 6.756 -3.268 1.00 92.44 79 LEU A C 1
ATOM 608 O O . LEU A 1 79 ? -2.217 5.979 -2.745 1.00 92.44 79 LEU A O 1
ATOM 612 N N . VAL A 1 80 ? -2.800 7.292 -4.465 1.00 90.75 80 VAL A N 1
ATOM 613 C CA . VAL A 1 80 ? -1.587 7.030 -5.242 1.00 90.75 80 VAL A CA 1
ATOM 614 C C . VAL A 1 80 ? -0.644 8.225 -5.124 1.00 90.75 80 VAL A C 1
ATOM 616 O O . VAL A 1 80 ? -1.011 9.347 -5.479 1.00 90.75 80 VAL A O 1
ATOM 619 N N . LEU A 1 81 ? 0.560 7.984 -4.611 1.00 84.06 81 LEU A N 1
ATOM 620 C CA . LEU A 1 81 ? 1.670 8.925 -4.580 1.00 84.06 81 LEU A CA 1
ATOM 621 C C . LEU A 1 81 ? 2.426 8.832 -5.904 1.00 84.06 81 LEU A C 1
ATOM 623 O O . LEU A 1 81 ? 2.674 7.752 -6.427 1.00 84.06 81 LEU A O 1
ATOM 627 N N . SER A 1 82 ? 2.763 9.981 -6.477 1.00 71.69 82 SER A N 1
ATOM 628 C CA . SER A 1 82 ? 3.449 10.036 -7.761 1.00 71.69 82 SER A CA 1
ATOM 629 C C . SER A 1 82 ? 4.465 11.164 -7.747 1.00 71.69 82 SER A C 1
ATOM 631 O O . SER A 1 82 ? 4.096 12.339 -7.716 1.00 71.69 82 SER A O 1
ATOM 633 N N . GLN A 1 83 ? 5.743 10.811 -7.864 1.00 62.75 83 GLN A N 1
ATOM 634 C CA . GLN A 1 83 ? 6.817 11.773 -8.119 1.00 62.75 83 GLN A CA 1
ATOM 635 C C . GLN A 1 83 ? 6.817 12.283 -9.577 1.00 62.75 83 GLN A C 1
ATOM 637 O O . GLN A 1 83 ? 7.494 13.263 -9.887 1.00 62.75 83 GLN A O 1
ATOM 642 N N . TYR A 1 84 ? 6.035 11.666 -10.478 1.00 53.19 84 TYR A N 1
ATOM 643 C CA . TYR A 1 84 ? 5.922 12.068 -11.882 1.00 53.19 84 TYR A CA 1
ATOM 644 C C . TYR A 1 84 ? 4.495 11.870 -12.411 1.00 53.19 84 TYR A C 1
ATOM 646 O O . TYR A 1 84 ? 4.094 10.760 -12.754 1.00 53.19 84 TYR A O 1
A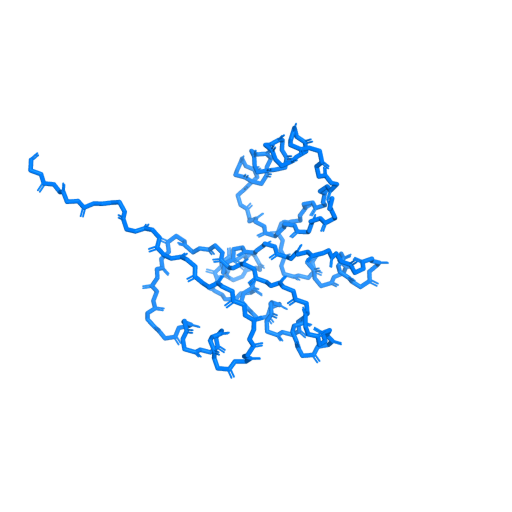TOM 654 N N . VAL A 1 85 ? 3.712 12.953 -12.474 1.00 49.84 85 VAL A N 1
ATOM 655 C CA . VAL A 1 85 ? 2.335 12.893 -12.987 1.00 49.84 85 VAL A CA 1
ATOM 656 C C . VAL A 1 85 ? 2.372 12.810 -14.512 1.00 49.84 85 VAL A C 1
ATOM 658 O O . VAL A 1 85 ? 2.365 13.825 -15.205 1.00 49.84 85 VAL A O 1
ATOM 661 N N . GLU A 1 86 ? 2.405 11.596 -15.050 1.00 50.56 86 GLU A N 1
ATOM 662 C CA . GLU A 1 86 ? 2.075 11.369 -16.454 1.00 50.56 86 GLU A CA 1
ATOM 663 C C . GLU A 1 86 ? 0.540 11.337 -16.586 1.00 50.56 86 GLU A C 1
ATOM 665 O O . GLU A 1 86 ? -0.146 10.585 -15.889 1.00 50.56 86 GLU A O 1
ATOM 670 N N . GLN A 1 87 ? -0.019 12.207 -17.436 1.00 48.88 87 GLN A N 1
ATOM 671 C CA . GLN A 1 87 ? -1.464 12.492 -17.515 1.00 48.88 87 GLN A CA 1
ATOM 672 C C . GLN A 1 87 ? -2.346 11.260 -17.784 1.00 48.88 87 GLN A C 1
ATOM 674 O O . GLN A 1 87 ? -3.533 11.269 -17.462 1.00 48.88 87 GLN A O 1
ATOM 679 N N . THR A 1 88 ? -1.771 10.199 -18.347 1.00 52.88 88 THR A N 1
ATOM 680 C CA . THR A 1 88 ? -2.476 8.983 -18.759 1.00 52.88 88 THR A CA 1
ATOM 681 C C . THR A 1 88 ? -3.083 8.208 -17.581 1.00 52.88 88 THR A C 1
ATOM 683 O O . THR A 1 88 ? -4.164 7.643 -17.721 1.00 52.88 88 THR A O 1
ATOM 686 N N . TYR A 1 89 ? -2.460 8.222 -16.399 1.00 52.78 89 TYR A N 1
ATOM 687 C CA . TYR A 1 89 ? -2.855 7.336 -15.289 1.00 52.78 89 TYR A CA 1
ATOM 688 C C . TYR A 1 89 ? -3.953 7.908 -14.385 1.00 52.78 89 TYR A C 1
ATOM 690 O O . TYR A 1 89 ? -4.731 7.164 -13.784 1.00 52.78 89 TYR A O 1
ATOM 698 N N . ALA A 1 90 ? -4.069 9.238 -14.322 1.00 56.06 90 ALA A N 1
ATOM 699 C CA . ALA A 1 90 ? -5.116 9.898 -13.545 1.00 56.06 90 ALA A CA 1
ATOM 700 C C . ALA A 1 90 ? -6.519 9.542 -14.068 1.00 56.06 90 ALA A C 1
ATOM 702 O O . ALA A 1 90 ? -7.451 9.387 -13.282 1.00 56.06 90 ALA A O 1
ATOM 703 N N . ALA A 1 91 ? -6.663 9.356 -15.383 1.00 58.25 91 ALA A N 1
ATOM 704 C CA . ALA A 1 91 ? -7.933 8.990 -15.999 1.00 58.25 91 ALA A CA 1
ATOM 705 C C . ALA A 1 91 ? -8.418 7.597 -15.556 1.00 58.25 91 ALA A C 1
ATOM 707 O O . ALA A 1 91 ? -9.597 7.432 -15.248 1.00 58.25 91 ALA A O 1
ATOM 708 N N . GLU A 1 92 ? -7.520 6.614 -15.453 1.00 58.09 92 GLU A N 1
ATOM 709 C CA . GLU A 1 92 ? -7.867 5.242 -15.059 1.00 58.09 92 GLU A CA 1
ATOM 710 C C . GLU A 1 92 ? -8.281 5.165 -13.576 1.00 58.09 92 GLU A C 1
ATOM 712 O O . GLU A 1 92 ? -9.312 4.574 -13.236 1.00 58.09 92 GLU A O 1
ATOM 717 N N . LEU A 1 93 ? -7.563 5.877 -12.701 1.00 56.56 93 LEU A N 1
ATOM 718 C CA . LEU A 1 93 ? -7.884 5.979 -11.271 1.00 56.56 93 LEU A CA 1
ATOM 719 C C . LEU A 1 93 ? -9.204 6.716 -10.997 1.00 56.56 93 LEU A C 1
ATOM 721 O O . LEU A 1 93 ? -9.942 6.346 -10.081 1.00 56.56 93 LEU A O 1
ATOM 725 N N . VAL A 1 94 ? -9.528 7.735 -11.794 1.00 57.72 94 VAL A N 1
ATOM 726 C CA . VAL A 1 94 ? -10.790 8.484 -11.679 1.00 57.72 94 VAL A CA 1
ATOM 727 C C . VAL A 1 94 ? -11.965 7.693 -12.265 1.00 57.72 94 VAL A C 1
ATOM 729 O O . VAL A 1 94 ? -13.058 7.710 -11.699 1.00 57.72 94 VAL A O 1
ATOM 732 N N . SER A 1 95 ? -11.747 6.945 -13.351 1.00 57.38 95 SER A N 1
ATOM 733 C CA . SER A 1 95 ? -12.801 6.179 -14.034 1.00 57.38 95 SER A CA 1
ATOM 734 C C . SER A 1 95 ? -13.390 5.029 -13.209 1.00 57.38 95 SER A C 1
ATOM 736 O O . SER A 1 95 ? -14.498 4.579 -13.486 1.00 57.38 95 SER A O 1
ATOM 738 N N . THR A 1 96 ? -12.684 4.578 -12.169 1.00 55.06 96 THR A N 1
ATOM 739 C CA . THR A 1 96 ? -13.080 3.440 -11.324 1.00 55.06 96 THR A CA 1
ATOM 740 C C . THR A 1 96 ? -13.980 3.820 -10.139 1.00 55.06 96 THR A C 1
ATOM 742 O O . THR A 1 96 ? -14.375 2.937 -9.389 1.00 55.06 96 THR A O 1
ATOM 745 N N . GLY A 1 97 ? -14.339 5.104 -9.975 1.00 48.19 97 GLY A N 1
ATOM 746 C CA . GLY A 1 97 ? -15.396 5.567 -9.059 1.00 48.19 97 GLY A CA 1
ATOM 747 C C . GLY A 1 97 ? -15.063 5.500 -7.557 1.00 48.19 97 GLY A C 1
ATOM 748 O O . GLY A 1 97 ? -14.859 4.428 -7.003 1.00 48.19 97 GLY A O 1
ATOM 749 N N . ALA A 1 98 ? -15.051 6.667 -6.901 1.00 47.53 98 ALA A N 1
ATOM 750 C CA . ALA A 1 98 ? -14.818 6.903 -5.464 1.00 47.53 98 ALA A CA 1
ATOM 751 C C . ALA A 1 98 ? -13.362 6.752 -4.965 1.00 47.53 98 ALA A C 1
ATOM 753 O O . ALA A 1 98 ? -12.973 5.766 -4.350 1.00 47.53 98 ALA A O 1
ATOM 754 N N . GLY A 1 99 ? -12.564 7.801 -5.180 1.00 52.09 99 GLY A N 1
ATOM 755 C CA . GLY A 1 99 ? -11.269 8.010 -4.530 1.00 52.09 99 GLY A CA 1
ATOM 756 C C . GLY A 1 99 ? -10.740 9.406 -4.858 1.00 52.09 99 GLY A C 1
ATOM 757 O O . GLY A 1 99 ? -10.783 9.826 -6.014 1.00 52.09 99 GLY A O 1
ATOM 758 N N . TRP A 1 100 ? -10.309 10.162 -3.850 1.00 47.62 100 TRP A N 1
ATOM 759 C CA . TRP A 1 100 ? -9.793 11.519 -4.036 1.00 47.62 100 TRP A CA 1
ATOM 760 C C . TRP A 1 100 ? -8.349 11.456 -4.549 1.00 47.62 100 TRP A C 1
ATOM 762 O O . TRP A 1 100 ? -7.467 10.964 -3.851 1.00 47.62 100 TRP A O 1
ATOM 772 N N . VAL A 1 101 ? -8.097 11.979 -5.752 1.00 53.16 101 VAL A N 1
ATOM 773 C CA . VAL A 1 101 ? -6.741 12.211 -6.275 1.00 53.16 101 VAL A CA 1
ATOM 774 C C . VAL A 1 101 ? -6.384 13.666 -5.992 1.00 53.16 101 VAL A C 1
ATOM 776 O O . VAL A 1 101 ? -7.001 14.571 -6.554 1.00 53.16 101 VAL A O 1
ATOM 779 N N . THR A 1 102 ? -5.405 13.914 -5.120 1.00 42.75 102 THR A N 1
ATOM 780 C CA . THR A 1 102 ? -4.851 15.261 -4.926 1.00 42.75 102 THR A CA 1
ATOM 781 C C . THR A 1 102 ? -3.479 15.362 -5.584 1.00 42.75 102 THR A C 1
ATOM 783 O O . THR A 1 102 ? -2.592 14.554 -5.333 1.00 42.75 102 THR A O 1
ATOM 786 N N . CYS A 1 103 ? -3.316 16.356 -6.458 1.00 36.44 103 CYS A N 1
ATOM 787 C CA . CYS A 1 103 ? -2.050 16.728 -7.083 1.00 36.44 103 CYS A CA 1
ATOM 788 C C . CYS A 1 103 ? -1.700 18.140 -6.603 1.00 36.44 103 CYS A C 1
ATOM 790 O O . CYS A 1 103 ? -2.138 19.128 -7.197 1.00 36.44 103 CYS A O 1
ATOM 792 N N . SER A 1 104 ? -0.937 18.271 -5.515 1.00 34.66 104 SER A N 1
ATOM 793 C CA . SER A 1 104 ? -0.445 19.585 -5.094 1.00 34.66 104 SER A CA 1
ATOM 794 C C . SER A 1 104 ? 0.764 19.979 -5.937 1.00 34.66 104 SER A C 1
ATOM 796 O O . SER A 1 104 ? 1.845 19.406 -5.818 1.00 34.66 104 SER A O 1
ATOM 798 N N . ARG A 1 105 ? 0.569 20.979 -6.798 1.00 43.59 105 ARG A N 1
ATOM 799 C CA . ARG A 1 105 ? 1.628 21.645 -7.556 1.00 43.59 105 ARG A CA 1
ATOM 800 C C . ARG A 1 105 ? 2.339 22.639 -6.634 1.00 43.59 105 ARG A C 1
ATOM 802 O O . ARG A 1 105 ? 1.770 23.683 -6.328 1.00 43.59 105 ARG A O 1
ATOM 809 N N . THR A 1 106 ? 3.575 22.366 -6.236 1.00 47.59 106 THR A N 1
ATOM 810 C CA . THR A 1 106 ? 4.467 23.384 -5.658 1.00 47.59 106 THR A CA 1
ATOM 811 C C . THR A 1 106 ? 5.513 23.751 -6.699 1.00 47.59 106 THR A C 1
ATOM 813 O O . THR A 1 106 ? 6.438 22.992 -6.964 1.00 47.59 106 THR A O 1
ATOM 816 N N . GLY A 1 107 ? 5.333 24.912 -7.330 1.00 41.22 107 GLY A N 1
ATOM 817 C CA . GLY A 1 107 ? 6.307 25.463 -8.265 1.00 41.22 107 GLY A CA 1
ATOM 818 C C . GLY A 1 107 ? 5.746 26.592 -9.121 1.00 41.22 107 GLY A C 1
ATOM 819 O O . GLY A 1 107 ? 5.279 26.354 -10.231 1.00 41.22 107 GLY A O 1
ATOM 820 N N . SER A 1 108 ? 5.848 27.826 -8.629 1.00 37.97 108 SER A N 1
ATOM 821 C CA . SER A 1 108 ? 6.106 28.979 -9.493 1.00 37.97 108 SER A CA 1
ATOM 822 C C . SER A 1 108 ? 7.359 29.664 -8.970 1.00 37.97 108 SER A C 1
ATOM 824 O O . SER A 1 108 ? 7.350 30.239 -7.882 1.00 37.97 108 SER A O 1
ATOM 826 N N . ALA A 1 109 ? 8.434 29.527 -9.740 1.00 41.72 109 ALA A N 1
ATOM 827 C CA . ALA A 1 109 ? 9.623 30.344 -9.622 1.00 41.72 109 ALA A CA 1
ATOM 828 C C . ALA A 1 109 ? 9.267 31.811 -9.902 1.00 41.72 109 ALA A C 1
ATOM 830 O O . ALA A 1 109 ? 8.628 32.088 -10.918 1.00 41.72 109 ALA A O 1
ATOM 831 N N . THR A 1 110 ? 9.724 32.701 -9.024 1.00 43.00 110 THR A N 1
ATOM 832 C CA . THR A 1 110 ? 10.259 34.018 -9.387 1.00 43.00 110 THR A CA 1
ATOM 833 C C . THR A 1 110 ? 11.466 34.271 -8.499 1.00 43.00 110 THR A C 1
ATOM 835 O O . THR A 1 110 ? 11.353 33.982 -7.286 1.00 43.00 110 THR A O 1
#

InterPro domains:
  IPR001789 Signal transduction response regulator, receiver domain [PF00072] (3-98)
  IPR001789 Signal transduction response regulator, receiver domain [PS50110] (2-110)
  IPR001789 Signal transduction response regulator, receiver domain [SM00448] (1-105)
  IPR011006 CheY-like superfamily [SSF52172] (1-98)
  IPR039420 Transcriptional regulatory protein WalR-like [PTHR48111] (1-98)
  IPR058245 NreC/VraR/RcsB-like, phosphoacceptor receiver domain [cd17535] (3-98)